Protein AF-A0A7G9L7J6-F1 (afdb_monomer_lite)

Sequence (153 aa):
MNVSEFRSQLLDGHYNVIINKFNEAFDLNLLQYIIYNEGSPSDIRDYHEISIRGQELLLSLKNELRAFNSDYYKWKNTKDIALKINESPEFVFEYVKRKTFHEASGLAYDPDCINYGNEEKIFTNLSKVKKISSFQIMKDIQLKRRFDNLLNE

pLDDT: mean 81.93, std 11.64, range [43.56, 95.69]

Radius of gyration: 17.52 Å; chains: 1; bounding box: 51×29×47 Å

Secondary structure (DSSP, 8-state):
--HHHHHHHH-SS-HHHHHHHHHHHHTGGGGHHHHBSSS--SS--TTSPBPHHHHHHHHHTHHHHHHHHHHHHS-EEHHHHHHHHT--HHHHHHHHHHHT--GGGSS-S-TTSEE-SSTT----TT-EE-SS-HHHHHHHHHHHHHHHHHT--

Foldseek 3Di:
DDPVVLQVVQDPPCRFLLVLVVCLLVVVQVLQVQQAPDDRDNGDDPPGDGDPSNSVVSVVCSVVSVVQVCQQADWDFLVRLCVVLVHDSVVSLVLVVVVQDDPVPVDGDDPSFKDCVDPVSDNDRPMTGHNDGSSSSNSVVVVVVVVVVVVVD

Organism: NCBI:txid2738844

Structure (mmCIF, N/CA/C/O backbone):
data_AF-A0A7G9L7J6-F1
#
_entry.id   AF-A0A7G9L7J6-F1
#
loop_
_atom_site.group_PDB
_atom_site.id
_atom_site.type_symbol
_atom_site.label_atom_id
_atom_site.label_alt_id
_atom_site.label_comp_id
_atom_site.label_asym_id
_atom_site.label_entity_id
_atom_site.label_seq_id
_atom_site.pdbx_PDB_ins_code
_atom_site.Cartn_x
_atom_site.Cartn_y
_atom_site.Cartn_z
_atom_site.occupancy
_atom_site.B_iso_or_equiv
_atom_site.auth_seq_id
_atom_site.auth_comp_id
_atom_site.auth_asym_id
_atom_site.auth_atom_id
_atom_site.pdbx_PDB_model_num
ATOM 1 N N . MET A 1 1 ? 22.813 4.706 -17.504 1.00 67.06 1 MET A N 1
ATOM 2 C CA . MET A 1 1 ? 22.533 4.876 -16.062 1.00 67.06 1 MET A CA 1
ATOM 3 C C . MET A 1 1 ? 22.758 3.538 -15.386 1.00 67.06 1 MET A C 1
ATOM 5 O O . MET A 1 1 ? 22.359 2.532 -15.961 1.00 67.06 1 MET A O 1
ATOM 9 N N . ASN A 1 2 ? 23.442 3.495 -14.241 1.00 75.50 2 ASN A N 1
ATOM 10 C CA . ASN A 1 2 ? 23.582 2.236 -13.500 1.00 75.50 2 ASN A CA 1
ATOM 11 C C . ASN A 1 2 ? 22.319 1.975 -12.650 1.00 75.50 2 ASN A C 1
ATOM 13 O O . ASN A 1 2 ? 21.571 2.900 -12.333 1.00 75.50 2 ASN A O 1
ATOM 17 N N . VAL A 1 3 ? 22.067 0.717 -12.276 1.00 72.44 3 VAL A N 1
ATOM 18 C CA . VAL A 1 3 ? 20.835 0.320 -11.564 1.00 72.44 3 VAL A CA 1
ATOM 19 C C . VAL A 1 3 ? 20.702 0.997 -10.191 1.00 72.44 3 VAL A C 1
ATOM 21 O O . VAL A 1 3 ? 19.594 1.330 -9.776 1.00 72.44 3 VAL A O 1
ATOM 24 N N . SER A 1 4 ? 21.814 1.241 -9.494 1.00 75.06 4 SER A N 1
ATOM 25 C CA . SER A 1 4 ? 21.818 1.896 -8.177 1.00 75.06 4 SER A CA 1
ATOM 26 C C . SER A 1 4 ? 21.376 3.363 -8.264 1.00 75.06 4 SER A C 1
ATOM 28 O O . SER A 1 4 ? 20.534 3.829 -7.492 1.00 75.06 4 SER A O 1
ATOM 30 N N . GLU A 1 5 ? 21.885 4.076 -9.265 1.00 77.06 5 GLU A N 1
ATOM 31 C CA . GLU A 1 5 ? 21.540 5.459 -9.579 1.00 77.06 5 GLU A CA 1
ATOM 32 C C . GLU A 1 5 ? 20.074 5.573 -10.010 1.00 77.06 5 GLU A C 1
ATOM 34 O O . GLU A 1 5 ? 19.345 6.415 -9.488 1.00 77.06 5 GLU A O 1
ATOM 39 N N . PHE A 1 6 ? 19.604 4.664 -10.872 1.00 79.94 6 PHE A N 1
ATOM 40 C CA . PHE A 1 6 ? 18.193 4.571 -11.253 1.00 79.94 6 PHE A CA 1
ATOM 41 C C . PHE A 1 6 ? 17.278 4.370 -10.032 1.00 79.94 6 PHE A C 1
ATOM 43 O O . PHE A 1 6 ? 16.308 5.110 -9.852 1.00 79.94 6 PHE A O 1
ATOM 50 N N . ARG A 1 7 ? 17.596 3.400 -9.161 1.00 76.94 7 ARG A N 1
ATOM 51 C CA . ARG A 1 7 ? 16.794 3.097 -7.962 1.00 76.94 7 ARG A CA 1
ATOM 52 C C . ARG A 1 7 ? 16.710 4.298 -7.026 1.00 76.94 7 ARG A C 1
ATOM 54 O O . ARG A 1 7 ? 15.610 4.651 -6.609 1.00 76.94 7 ARG A O 1
ATOM 61 N N . SER A 1 8 ? 17.842 4.957 -6.781 1.00 77.19 8 SER A N 1
ATOM 62 C CA . SER A 1 8 ? 17.919 6.161 -5.943 1.00 77.19 8 SER A CA 1
ATOM 63 C C . SER A 1 8 ? 17.107 7.318 -6.531 1.00 77.19 8 SER A C 1
ATOM 65 O O . SER A 1 8 ? 16.401 8.025 -5.819 1.00 77.19 8 SER A O 1
ATOM 67 N N . GLN A 1 9 ? 17.132 7.499 -7.856 1.00 75.94 9 GLN A N 1
ATOM 68 C CA . GLN A 1 9 ? 16.319 8.528 -8.507 1.00 75.94 9 GLN A CA 1
ATOM 69 C C . GLN A 1 9 ? 14.816 8.271 -8.377 1.00 75.94 9 GLN A C 1
ATOM 71 O O . GLN A 1 9 ? 14.033 9.232 -8.351 1.00 75.94 9 GLN A O 1
ATOM 76 N N . LEU A 1 10 ? 14.402 7.005 -8.336 1.00 79.06 10 LEU A N 1
ATOM 77 C CA . LEU A 1 10 ? 12.999 6.629 -8.290 1.00 79.06 10 LEU A CA 1
ATOM 78 C C . LEU A 1 10 ? 12.436 6.717 -6.865 1.00 79.06 10 LEU A C 1
ATOM 80 O O . LEU A 1 10 ? 11.482 7.467 -6.628 1.00 79.06 10 LEU A O 1
ATOM 84 N N . LEU A 1 11 ? 13.044 5.987 -5.925 1.00 76.50 11 LEU A N 1
ATOM 85 C CA . LEU A 1 11 ? 12.580 5.820 -4.547 1.00 76.50 11 LEU A CA 1
ATOM 86 C C . LEU A 1 11 ? 13.767 5.671 -3.584 1.00 76.50 11 LEU A C 1
ATOM 88 O O . LEU A 1 11 ? 14.570 4.750 -3.724 1.00 76.50 11 LEU A O 1
ATOM 92 N N . ASP A 1 12 ? 13.813 6.499 -2.540 1.00 69.81 12 ASP A N 1
ATOM 93 C CA . ASP A 1 12 ? 14.813 6.368 -1.479 1.00 69.81 12 ASP A CA 1
ATOM 94 C C . ASP A 1 12 ? 14.546 5.101 -0.637 1.00 69.81 12 ASP A C 1
ATOM 96 O O . ASP A 1 12 ? 13.539 4.993 0.064 1.00 69.81 12 ASP A O 1
ATOM 100 N N . GLY A 1 13 ? 15.446 4.117 -0.715 1.00 64.81 13 GLY A N 1
ATOM 101 C CA . GLY A 1 13 ? 15.613 3.053 0.289 1.00 64.81 13 GLY A CA 1
ATOM 102 C C . GLY A 1 13 ? 14.607 1.891 0.327 1.00 64.81 13 GLY A C 1
ATOM 103 O O . GLY A 1 13 ? 14.855 0.927 1.045 1.00 64.81 13 GLY A O 1
ATOM 104 N N . HIS A 1 14 ? 13.513 1.904 -0.442 1.00 72.06 14 HIS A N 1
ATOM 105 C CA . HIS A 1 14 ? 12.479 0.846 -0.378 1.00 72.06 14 HIS A CA 1
ATOM 106 C C . HIS A 1 14 ? 11.934 0.404 -1.743 1.00 72.06 14 HIS A C 1
ATOM 108 O O . HIS A 1 14 ? 10.795 -0.049 -1.855 1.00 72.06 14 HIS A O 1
ATOM 114 N N . TYR A 1 15 ? 12.763 0.518 -2.783 1.00 80.62 15 TYR A N 1
ATOM 115 C CA . TYR A 1 15 ? 12.386 0.296 -4.179 1.00 80.62 15 TYR A CA 1
ATOM 116 C C . TYR A 1 15 ? 11.583 -1.002 -4.401 1.00 80.62 15 TYR A C 1
ATOM 118 O O . TYR A 1 15 ? 10.414 -0.923 -4.767 1.00 80.62 15 TYR A O 1
ATOM 126 N N . ASN A 1 16 ? 12.137 -2.186 -4.113 1.00 82.69 16 ASN A N 1
ATOM 127 C CA . ASN A 1 16 ? 11.473 -3.453 -4.469 1.00 82.69 16 ASN A CA 1
ATOM 128 C C . ASN A 1 16 ? 10.116 -3.641 -3.794 1.00 82.69 16 ASN A C 1
ATOM 130 O O . ASN A 1 16 ? 9.150 -4.039 -4.440 1.00 82.69 16 ASN A O 1
ATOM 134 N N . VAL A 1 17 ? 10.048 -3.360 -2.489 1.00 86.31 17 VAL A N 1
ATOM 135 C CA . VAL A 1 17 ? 8.816 -3.517 -1.704 1.00 86.31 17 VAL A CA 1
ATOM 136 C C . VAL A 1 17 ? 7.724 -2.639 -2.295 1.00 86.31 17 VAL A C 1
ATOM 138 O O . VAL A 1 17 ? 6.603 -3.103 -2.487 1.00 86.31 17 VAL A O 1
ATOM 141 N N . ILE A 1 18 ? 8.060 -1.395 -2.631 1.00 89.06 18 ILE A N 1
ATOM 142 C CA . ILE A 1 18 ? 7.102 -0.462 -3.204 1.00 89.06 18 ILE A CA 1
ATOM 143 C C . ILE A 1 18 ? 6.694 -0.854 -4.615 1.00 89.06 18 ILE A C 1
ATOM 145 O O . ILE A 1 18 ? 5.498 -0.826 -4.876 1.00 89.06 18 ILE A O 1
ATOM 149 N N . ILE A 1 19 ? 7.608 -1.255 -5.506 1.00 87.19 19 ILE A N 1
ATOM 150 C CA . ILE A 1 19 ? 7.189 -1.673 -6.853 1.00 87.19 19 ILE A CA 1
ATOM 151 C C . ILE A 1 19 ? 6.305 -2.924 -6.778 1.00 87.19 19 ILE A C 1
ATOM 153 O O . ILE A 1 19 ? 5.269 -2.967 -7.433 1.00 87.19 19 ILE A O 1
ATOM 157 N N . ASN A 1 20 ? 6.638 -3.903 -5.929 1.00 86.25 20 ASN A N 1
ATOM 158 C CA . ASN A 1 20 ? 5.794 -5.086 -5.735 1.00 86.25 20 ASN A CA 1
ATOM 159 C C . ASN A 1 20 ? 4.402 -4.713 -5.226 1.00 86.25 20 ASN A C 1
ATOM 161 O O . ASN A 1 20 ? 3.402 -5.141 -5.796 1.00 86.25 20 ASN A O 1
ATOM 165 N N . LYS A 1 21 ? 4.325 -3.867 -4.193 1.00 88.44 21 LYS A N 1
ATOM 166 C CA . LYS A 1 21 ? 3.041 -3.434 -3.629 1.00 88.44 21 LYS A CA 1
ATOM 167 C C . LYS A 1 21 ? 2.253 -2.529 -4.568 1.00 88.44 21 LYS A C 1
ATOM 169 O O . LYS A 1 21 ? 1.030 -2.588 -4.568 1.00 88.44 21 LYS A O 1
ATOM 174 N N . PHE A 1 22 ? 2.927 -1.725 -5.381 1.00 89.44 22 PHE A N 1
ATOM 175 C CA . PHE A 1 22 ? 2.300 -0.930 -6.429 1.00 89.44 22 PHE A CA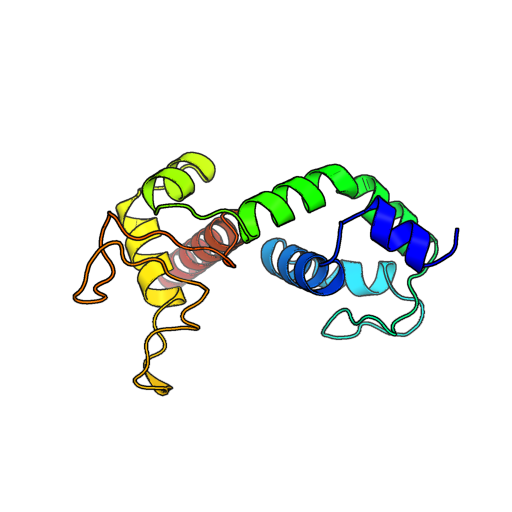 1
ATOM 176 C C . PHE A 1 22 ? 1.712 -1.838 -7.513 1.00 89.44 22 PHE A C 1
ATOM 178 O O . PHE A 1 22 ? 0.544 -1.698 -7.861 1.00 89.44 22 PHE A O 1
ATOM 185 N N . ASN A 1 23 ? 2.479 -2.821 -7.989 1.00 86.12 23 ASN A N 1
ATOM 186 C CA . ASN A 1 23 ? 1.998 -3.779 -8.981 1.00 86.12 23 ASN A CA 1
ATOM 187 C C . ASN A 1 23 ? 0.794 -4.574 -8.466 1.00 86.12 23 ASN A C 1
ATOM 189 O O . ASN A 1 23 ? -0.192 -4.714 -9.187 1.00 86.12 23 ASN A O 1
ATOM 193 N N . GLU A 1 24 ? 0.843 -5.019 -7.207 1.00 84.62 24 GLU A N 1
ATOM 194 C CA . GLU A 1 24 ? -0.276 -5.683 -6.536 1.00 84.62 24 GLU A CA 1
ATOM 195 C C . GLU A 1 24 ? -1.506 -4.767 -6.464 1.00 84.62 24 GLU A C 1
ATOM 197 O O . GLU A 1 24 ? -2.609 -5.195 -6.795 1.00 84.62 24 GLU A O 1
ATOM 202 N N . ALA A 1 25 ? -1.340 -3.495 -6.099 1.00 87.19 25 ALA A N 1
ATOM 203 C CA . ALA A 1 25 ? -2.453 -2.560 -5.931 1.00 87.19 25 ALA A CA 1
ATOM 204 C C . ALA A 1 25 ? -3.137 -2.150 -7.241 1.00 87.19 25 ALA A C 1
ATOM 206 O O . ALA A 1 25 ? -4.299 -1.750 -7.207 1.00 87.19 25 ALA A O 1
ATOM 207 N N . PHE A 1 26 ? -2.446 -2.250 -8.376 1.00 84.62 26 PHE A N 1
ATOM 208 C CA . PHE A 1 26 ? -2.956 -1.818 -9.680 1.00 84.62 26 PHE A CA 1
ATOM 209 C C . PHE A 1 26 ? -3.111 -2.961 -10.700 1.00 84.62 26 PHE A C 1
ATOM 211 O O . PHE A 1 26 ? -3.380 -2.693 -11.867 1.00 84.62 26 PHE A O 1
ATOM 218 N N . ASP A 1 27 ? -2.958 -4.224 -10.277 1.00 77.56 27 ASP A N 1
ATOM 219 C CA . ASP A 1 27 ? -3.022 -5.416 -11.147 1.00 77.56 27 ASP A CA 1
ATOM 220 C C . ASP A 1 27 ? -2.044 -5.373 -12.328 1.00 77.56 27 ASP A C 1
ATOM 222 O O . ASP A 1 27 ? -2.295 -5.868 -13.427 1.00 77.56 27 ASP A O 1
ATOM 226 N N . LEU A 1 28 ? -0.868 -4.804 -12.086 1.00 76.00 28 LEU A N 1
ATOM 227 C CA . LEU A 1 28 ? 0.139 -4.567 -13.110 1.00 76.00 28 LEU A CA 1
ATOM 228 C C . LEU A 1 28 ? 1.122 -5.735 -13.238 1.00 76.00 28 LEU A C 1
ATOM 230 O O . LEU A 1 28 ? 2.280 -5.538 -13.592 1.00 76.00 28 LEU A O 1
ATOM 234 N N . ASN A 1 29 ? 0.679 -6.969 -12.988 1.00 70.44 29 ASN A N 1
ATOM 235 C CA . ASN A 1 29 ? 1.537 -8.156 -13.096 1.00 70.44 29 ASN A CA 1
ATOM 236 C C . ASN A 1 29 ? 2.130 -8.296 -14.508 1.00 70.44 29 ASN A C 1
ATOM 238 O O . ASN A 1 29 ? 3.274 -8.701 -14.668 1.00 70.44 29 ASN A O 1
ATOM 242 N N . LEU A 1 30 ? 1.402 -7.849 -15.538 1.00 67.19 30 LEU A N 1
ATOM 243 C CA . LEU A 1 30 ? 1.911 -7.796 -16.911 1.00 67.19 30 LEU A CA 1
ATOM 244 C C . LEU A 1 30 ? 3.059 -6.790 -17.103 1.00 67.19 30 LEU A C 1
ATOM 246 O O . LEU A 1 30 ? 3.873 -6.970 -18.007 1.00 67.19 30 LEU A O 1
ATOM 250 N N . LEU A 1 31 ? 3.178 -5.761 -16.253 1.00 70.88 31 LEU A N 1
ATOM 251 C CA . LEU A 1 31 ? 4.311 -4.832 -16.310 1.00 70.88 31 LEU A CA 1
ATOM 252 C C . LEU A 1 31 ? 5.626 -5.501 -15.917 1.00 70.88 31 LEU A C 1
ATOM 254 O O . LEU A 1 31 ? 6.672 -5.047 -16.373 1.00 70.88 31 LEU A O 1
ATOM 258 N N . GLN A 1 32 ? 5.604 -6.591 -15.142 1.00 72.56 32 GLN A N 1
ATOM 259 C CA . GLN A 1 32 ? 6.823 -7.324 -14.786 1.00 72.56 32 GLN A CA 1
ATOM 260 C C . GLN A 1 32 ? 7.583 -7.790 -16.042 1.00 72.56 32 GLN A C 1
ATOM 262 O O . GLN A 1 32 ? 8.803 -7.657 -16.094 1.00 72.56 32 GLN A O 1
ATOM 267 N N . TYR A 1 33 ? 6.871 -8.194 -17.101 1.00 74.44 33 TYR A N 1
ATOM 268 C CA . TYR A 1 33 ? 7.466 -8.584 -18.388 1.00 74.44 33 TYR A CA 1
ATOM 269 C C . TYR A 1 33 ? 8.132 -7.431 -19.149 1.00 74.44 33 TYR A C 1
ATOM 271 O O . TYR A 1 33 ? 9.015 -7.661 -19.967 1.00 74.44 33 TYR A O 1
ATOM 279 N N . ILE A 1 34 ? 7.695 -6.191 -18.920 1.00 75.38 34 ILE A N 1
ATOM 280 C CA . ILE A 1 34 ? 8.310 -5.000 -19.525 1.00 75.38 34 ILE A CA 1
ATOM 281 C C . ILE A 1 34 ? 9.511 -4.555 -18.684 1.00 75.38 34 ILE A C 1
ATOM 283 O O . ILE A 1 34 ? 10.497 -4.047 -19.218 1.00 75.38 34 ILE A O 1
ATOM 287 N N . ILE A 1 35 ? 9.429 -4.748 -17.365 1.00 75.75 35 ILE A N 1
ATOM 288 C CA . ILE A 1 35 ? 10.434 -4.292 -16.408 1.00 75.75 35 ILE A CA 1
ATOM 289 C C . ILE A 1 35 ? 11.708 -5.149 -16.468 1.00 75.75 35 ILE A C 1
ATOM 291 O O . ILE A 1 35 ? 12.793 -4.586 -16.346 1.00 75.75 35 ILE A O 1
ATOM 295 N N . TYR A 1 36 ? 11.616 -6.462 -16.701 1.00 73.75 36 TYR A N 1
ATOM 296 C CA . TYR A 1 36 ? 12.761 -7.383 -16.610 1.00 73.75 36 TYR A CA 1
ATOM 297 C C . TYR A 1 36 ? 13.226 -7.950 -17.954 1.00 73.75 36 TYR A C 1
ATOM 299 O O . TYR A 1 36 ? 12.432 -8.148 -18.868 1.00 73.75 36 TYR A O 1
ATOM 307 N N . ASN A 1 37 ? 14.533 -8.224 -18.049 1.00 65.81 37 ASN A N 1
ATOM 308 C CA . ASN A 1 37 ? 15.149 -8.883 -19.208 1.00 65.81 37 ASN A CA 1
ATOM 309 C C . ASN A 1 37 ? 14.926 -10.412 -19.216 1.00 65.81 37 ASN A C 1
ATOM 311 O O . ASN A 1 37 ? 14.909 -11.016 -20.285 1.00 65.81 37 ASN A O 1
ATOM 315 N N . GLU A 1 38 ? 14.744 -11.039 -18.047 1.00 60.53 38 GLU A N 1
ATOM 316 C CA . GLU A 1 38 ? 14.668 -12.499 -17.887 1.00 60.53 38 GLU A CA 1
ATOM 317 C C . GLU A 1 38 ? 13.388 -12.919 -17.152 1.00 60.53 38 GLU A C 1
ATOM 319 O O . GLU A 1 38 ? 13.313 -12.870 -15.925 1.00 60.53 38 GLU A O 1
ATOM 324 N N . GLY A 1 39 ? 12.373 -13.358 -17.904 1.00 60.25 39 GLY A N 1
ATOM 325 C CA . GLY A 1 39 ? 11.123 -13.884 -17.346 1.00 60.25 39 GLY A CA 1
ATOM 326 C C . GLY A 1 39 ? 10.323 -12.886 -16.492 1.00 60.25 39 GLY A C 1
ATOM 327 O O . GLY A 1 39 ? 10.718 -11.745 -16.272 1.00 60.25 39 GLY A O 1
ATOM 328 N N . SER A 1 40 ? 9.148 -13.316 -16.025 1.00 59.56 40 SER A N 1
ATOM 329 C CA . SER A 1 40 ? 8.336 -12.548 -15.072 1.00 59.56 40 SER A CA 1
ATOM 330 C C . SER A 1 40 ? 8.534 -13.138 -13.681 1.00 59.56 40 SER A C 1
ATOM 332 O O . SER A 1 40 ? 7.860 -14.117 -13.346 1.00 59.56 40 SER A O 1
ATOM 334 N N . PRO A 1 41 ? 9.478 -12.625 -12.873 1.00 63.56 41 PRO A N 1
ATOM 335 C CA . PRO A 1 41 ? 9.588 -13.068 -11.494 1.00 63.56 41 PRO A CA 1
ATOM 336 C C . PRO A 1 41 ? 8.307 -12.689 -10.747 1.00 63.56 41 PRO A C 1
ATOM 338 O O . PRO A 1 41 ? 7.793 -11.590 -10.928 1.00 63.56 41 PRO A O 1
ATOM 341 N N . SER A 1 42 ? 7.808 -13.577 -9.881 1.00 67.62 42 SER A N 1
ATOM 342 C CA . SER A 1 42 ? 6.611 -13.298 -9.073 1.00 67.62 42 SER A CA 1
ATOM 343 C C . SER A 1 42 ? 6.779 -12.041 -8.209 1.00 67.62 42 SER A C 1
ATOM 345 O O . SER A 1 42 ? 5.827 -11.282 -8.053 1.00 67.62 42 SER A O 1
ATOM 347 N N . ASP A 1 43 ? 8.008 -11.799 -7.730 1.00 72.12 43 ASP A N 1
ATOM 348 C CA . ASP A 1 43 ? 8.413 -10.618 -6.967 1.00 72.12 43 ASP A CA 1
ATOM 349 C C . ASP A 1 43 ? 9.669 -9.956 -7.544 1.00 72.12 43 ASP A C 1
ATOM 351 O O . ASP A 1 43 ? 10.658 -10.604 -7.894 1.00 72.12 43 ASP A O 1
ATOM 355 N N . ILE A 1 44 ? 9.693 -8.631 -7.484 1.00 74.94 44 ILE A N 1
ATOM 356 C CA . ILE A 1 44 ? 10.864 -7.792 -7.725 1.00 74.94 44 ILE A CA 1
ATOM 357 C C . ILE A 1 44 ? 11.842 -7.908 -6.555 1.00 74.94 44 ILE A C 1
ATOM 359 O O . ILE A 1 44 ? 11.453 -7.773 -5.392 1.00 74.94 44 ILE A O 1
ATOM 363 N N . ARG A 1 45 ? 13.120 -8.152 -6.867 1.00 78.44 45 ARG A N 1
ATOM 364 C CA . ARG A 1 45 ? 14.218 -8.358 -5.912 1.00 78.44 45 ARG A CA 1
ATOM 365 C C . ARG A 1 45 ? 15.437 -7.530 -6.317 1.00 78.44 45 ARG A C 1
ATOM 367 O O . ARG A 1 45 ? 15.609 -7.201 -7.490 1.00 78.44 45 ARG A O 1
ATOM 374 N N . ASP A 1 46 ? 16.316 -7.253 -5.354 1.00 72.06 46 ASP A N 1
ATOM 375 C CA . ASP A 1 46 ? 17.474 -6.366 -5.543 1.00 72.06 46 ASP A CA 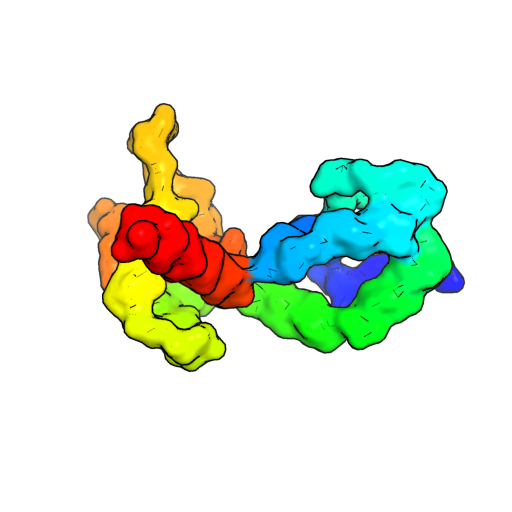1
ATOM 376 C C . ASP A 1 46 ? 18.473 -6.858 -6.589 1.00 72.06 46 ASP A C 1
ATOM 378 O O . ASP A 1 46 ? 19.150 -6.042 -7.213 1.00 72.06 46 ASP A O 1
ATOM 382 N N . TYR A 1 47 ? 18.563 -8.168 -6.789 1.00 73.69 47 TYR A N 1
ATOM 383 C CA . TYR A 1 47 ? 19.502 -8.784 -7.723 1.00 73.69 47 TYR A CA 1
ATOM 384 C C . TYR A 1 47 ? 18.952 -8.911 -9.151 1.00 73.69 47 TYR A C 1
ATOM 386 O O . TYR A 1 47 ? 19.705 -9.283 -10.044 1.00 73.69 47 TYR A O 1
ATOM 394 N N . HIS A 1 48 ? 17.669 -8.608 -9.391 1.00 77.69 48 HIS A N 1
ATOM 395 C CA . HIS A 1 48 ? 17.107 -8.677 -10.739 1.00 77.69 48 HIS A CA 1
ATOM 396 C C . HIS A 1 48 ? 17.547 -7.480 -11.592 1.00 77.69 48 HIS A C 1
ATOM 398 O O . HIS A 1 48 ? 17.478 -6.322 -11.157 1.00 77.69 48 HIS A O 1
ATOM 404 N N . GLU A 1 49 ? 17.950 -7.767 -12.829 1.00 77.94 49 GLU A N 1
ATOM 405 C CA . GLU A 1 49 ? 18.331 -6.759 -13.814 1.00 77.94 49 GLU A CA 1
ATOM 406 C C . GLU A 1 49 ? 17.097 -6.155 -14.498 1.00 77.94 49 GLU A C 1
ATOM 408 O O . GLU A 1 49 ? 16.251 -6.865 -15.039 1.00 77.94 49 GLU A O 1
ATOM 413 N N . ILE A 1 50 ? 16.997 -4.826 -14.486 1.00 79.31 50 ILE A N 1
ATOM 414 C CA . ILE A 1 50 ? 15.858 -4.093 -15.048 1.00 79.31 50 ILE A CA 1
ATOM 415 C C . ILE A 1 50 ? 16.199 -3.671 -16.476 1.00 79.31 50 ILE A C 1
ATOM 417 O O . ILE A 1 50 ? 17.194 -2.970 -16.692 1.00 79.31 50 ILE A O 1
ATOM 421 N N . SER A 1 51 ? 15.341 -4.037 -17.428 1.00 84.81 51 SER A N 1
ATOM 422 C CA . SER A 1 51 ? 15.469 -3.653 -18.834 1.00 84.81 51 SER A CA 1
ATOM 423 C C . SER A 1 51 ? 15.469 -2.127 -18.989 1.00 84.81 51 SER A C 1
ATOM 425 O O . SER A 1 51 ? 14.878 -1.40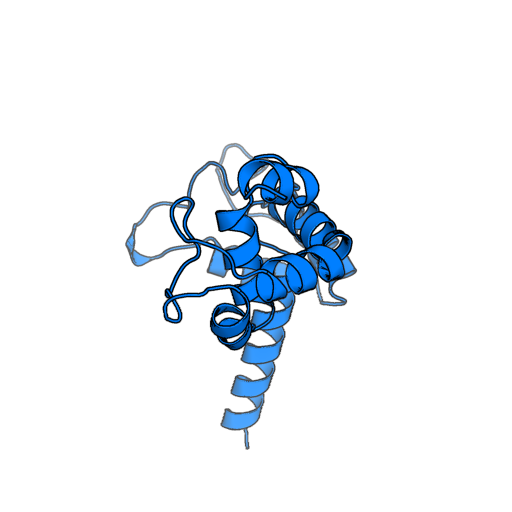3 -18.184 1.00 84.81 51 SER A O 1
ATOM 427 N N . ILE A 1 52 ? 16.094 -1.605 -20.049 1.00 85.19 52 ILE A N 1
ATOM 428 C CA . ILE A 1 52 ? 16.100 -0.154 -20.327 1.00 85.19 52 ILE A CA 1
ATOM 429 C C . ILE A 1 52 ? 14.663 0.382 -20.427 1.00 85.19 52 ILE A C 1
ATOM 431 O O . ILE A 1 52 ? 14.324 1.380 -19.794 1.00 85.19 52 ILE A O 1
ATOM 435 N N . ARG A 1 53 ? 13.791 -0.341 -21.138 1.00 85.12 53 ARG A N 1
ATOM 436 C CA . ARG A 1 53 ? 12.372 0.007 -21.287 1.00 85.12 53 ARG A CA 1
ATOM 437 C C . ARG A 1 53 ? 11.622 -0.027 -19.952 1.00 85.12 53 ARG A C 1
ATOM 439 O O . ARG A 1 53 ? 10.745 0.798 -19.707 1.00 85.12 53 ARG A O 1
ATOM 446 N N . GLY A 1 54 ? 11.987 -0.958 -19.077 1.00 85.69 54 GLY A N 1
ATOM 447 C CA . GLY A 1 54 ? 11.512 -1.041 -17.703 1.00 85.69 54 GLY A CA 1
ATOM 448 C C . GLY A 1 54 ? 11.885 0.183 -16.877 1.00 85.69 54 GLY A 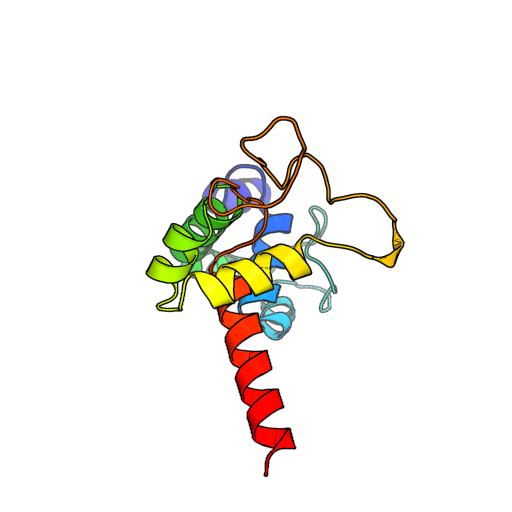C 1
ATOM 449 O O . GLY A 1 54 ? 11.042 0.739 -16.176 1.00 85.69 54 GLY A O 1
ATOM 450 N N . GLN A 1 55 ? 13.134 0.637 -16.993 1.00 85.25 55 GLN A N 1
ATOM 451 C CA . GLN A 1 55 ? 13.605 1.845 -16.317 1.00 85.25 55 GLN A CA 1
ATOM 452 C C . GLN A 1 55 ? 12.855 3.089 -16.810 1.00 85.25 55 GLN A C 1
ATOM 454 O O . GLN A 1 55 ? 12.391 3.881 -15.993 1.00 85.25 55 GLN A O 1
ATOM 459 N N . GLU A 1 56 ? 12.681 3.242 -18.123 1.00 87.31 56 GLU A N 1
ATOM 460 C CA . GLU A 1 56 ? 11.926 4.352 -18.722 1.00 87.31 56 GLU A CA 1
ATOM 461 C C . GLU A 1 56 ? 10.471 4.381 -18.243 1.00 87.31 56 GLU A C 1
ATOM 463 O O . GLU A 1 56 ? 9.979 5.422 -17.801 1.00 87.31 56 GLU A O 1
ATOM 468 N N . LEU A 1 57 ? 9.799 3.226 -18.261 1.00 87.25 57 LEU A N 1
ATOM 469 C CA . LEU A 1 57 ? 8.434 3.094 -17.765 1.00 87.25 57 LEU A CA 1
ATOM 470 C C . LEU A 1 57 ? 8.340 3.490 -16.288 1.00 87.25 57 LEU A C 1
ATOM 472 O O . LEU A 1 57 ? 7.502 4.308 -15.916 1.00 87.25 57 LEU A O 1
ATOM 476 N N . LEU A 1 58 ? 9.203 2.937 -15.438 1.00 87.06 58 LEU A N 1
ATOM 477 C CA . LEU A 1 58 ? 9.180 3.235 -14.010 1.00 87.06 58 LEU A CA 1
ATOM 478 C C . LEU A 1 58 ? 9.471 4.715 -13.735 1.00 87.06 58 LEU A C 1
ATOM 480 O O . LEU A 1 58 ? 8.800 5.313 -12.899 1.00 87.06 58 LEU A O 1
AT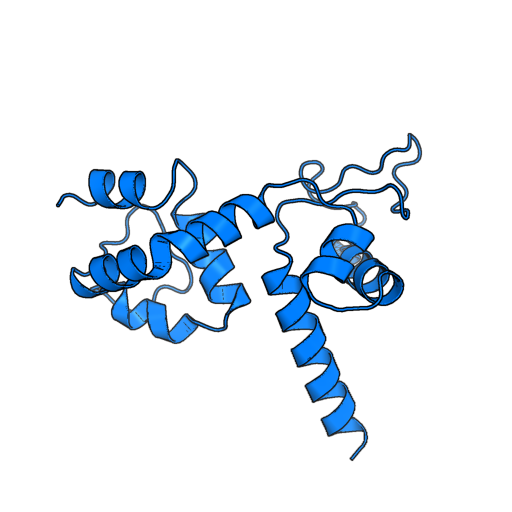OM 484 N N . LEU A 1 59 ? 10.396 5.336 -14.474 1.00 87.81 59 LEU A N 1
ATOM 485 C CA . LEU A 1 59 ? 10.647 6.778 -14.383 1.00 87.81 59 LEU A CA 1
ATOM 486 C C . LEU A 1 59 ? 9.440 7.611 -14.808 1.00 87.81 59 LEU A C 1
ATOM 488 O O . LEU A 1 59 ? 9.180 8.641 -14.186 1.00 87.81 59 LEU A O 1
ATOM 492 N N . SER A 1 60 ? 8.683 7.164 -15.812 1.00 89.31 60 SER A N 1
ATOM 493 C CA . SER A 1 60 ? 7.442 7.838 -16.209 1.00 89.31 60 SER A CA 1
ATOM 494 C C . SER A 1 60 ? 6.374 7.809 -15.105 1.00 89.31 60 SER A C 1
ATOM 496 O O . SER A 1 60 ? 5.581 8.737 -15.013 1.00 89.31 60 SER A O 1
ATOM 498 N N . LEU A 1 61 ? 6.417 6.802 -14.222 1.00 89.62 61 LEU A N 1
ATOM 499 C CA . LEU A 1 61 ? 5.516 6.619 -13.074 1.00 89.62 61 LEU A CA 1
ATOM 500 C C . LEU A 1 61 ? 6.099 7.140 -11.750 1.00 89.62 61 LEU A C 1
ATOM 502 O O . LEU A 1 61 ? 5.610 6.825 -10.662 1.00 89.62 61 LEU A O 1
ATOM 506 N N . LYS A 1 62 ? 7.205 7.888 -11.797 1.00 89.56 62 LYS A N 1
ATOM 507 C CA . LYS A 1 62 ? 7.975 8.267 -10.605 1.00 89.56 62 LYS A CA 1
ATOM 508 C C . LYS A 1 62 ? 7.140 9.011 -9.562 1.00 89.56 62 LYS A C 1
ATOM 510 O O . LYS A 1 62 ? 7.325 8.793 -8.364 1.00 89.56 62 LYS A O 1
ATOM 515 N N . ASN A 1 63 ? 6.242 9.894 -9.987 1.00 91.00 63 ASN A N 1
ATOM 516 C CA . ASN A 1 63 ? 5.434 10.690 -9.063 1.00 91.00 63 ASN A CA 1
ATOM 517 C C . ASN A 1 63 ? 4.357 9.837 -8.386 1.00 91.00 63 ASN A C 1
ATOM 519 O O . ASN A 1 63 ? 4.144 9.951 -7.180 1.00 91.00 63 ASN A O 1
ATOM 523 N N . GLU A 1 64 ? 3.744 8.931 -9.135 1.00 90.94 64 GLU A N 1
ATOM 524 C CA . GLU A 1 64 ? 2.741 7.972 -8.685 1.00 90.94 64 GLU A CA 1
ATOM 525 C C . GLU A 1 64 ? 3.361 6.986 -7.698 1.00 90.94 64 GLU A C 1
ATOM 527 O O . GLU A 1 64 ? 2.818 6.760 -6.618 1.00 90.94 64 GLU A O 1
ATOM 532 N N . LEU A 1 65 ? 4.549 6.470 -8.015 1.00 90.56 65 LEU A N 1
ATOM 533 C CA . LEU A 1 65 ? 5.321 5.602 -7.132 1.00 90.56 65 LEU A CA 1
ATOM 534 C C . LEU A 1 65 ? 5.706 6.311 -5.833 1.00 90.56 65 LEU A C 1
ATOM 536 O O . LEU A 1 65 ? 5.594 5.726 -4.757 1.00 90.56 65 LEU A O 1
ATOM 540 N N . ARG A 1 66 ? 6.108 7.585 -5.896 1.00 90.75 66 ARG A N 1
ATOM 541 C CA . ARG A 1 66 ? 6.396 8.396 -4.701 1.00 90.75 66 ARG A CA 1
ATOM 542 C C . ARG A 1 66 ? 5.145 8.655 -3.867 1.00 90.75 66 ARG A C 1
ATOM 544 O O . ARG A 1 66 ? 5.200 8.536 -2.643 1.00 90.75 66 ARG A O 1
ATOM 551 N N . ALA A 1 67 ? 4.019 8.962 -4.505 1.00 91.88 67 ALA A N 1
ATOM 552 C CA . ALA A 1 67 ? 2.740 9.142 -3.827 1.00 91.88 67 ALA A CA 1
ATOM 553 C C . ALA A 1 67 ? 2.262 7.838 -3.171 1.00 91.88 67 ALA A C 1
ATOM 555 O O . ALA A 1 67 ? 1.782 7.858 -2.036 1.00 91.88 67 ALA A O 1
ATOM 556 N N . PHE A 1 68 ? 2.440 6.702 -3.849 1.00 93.00 68 PHE A N 1
ATOM 557 C CA . PHE A 1 68 ? 2.144 5.380 -3.314 1.00 93.00 68 PHE A CA 1
ATOM 558 C C . PHE A 1 68 ? 3.056 5.033 -2.136 1.00 93.00 68 PHE A C 1
ATOM 560 O O . PHE A 1 68 ? 2.554 4.623 -1.097 1.00 93.00 68 PHE A O 1
ATOM 567 N N . ASN A 1 69 ? 4.370 5.249 -2.260 1.00 92.25 69 ASN A N 1
ATOM 568 C CA . ASN A 1 69 ? 5.349 5.040 -1.190 1.00 92.25 69 ASN A CA 1
ATOM 569 C C . ASN A 1 69 ? 5.003 5.863 0.058 1.00 92.25 69 ASN A C 1
ATOM 571 O O . ASN A 1 69 ? 4.914 5.333 1.167 1.00 92.25 69 ASN A O 1
ATOM 575 N N . SER A 1 70 ? 4.746 7.160 -0.140 1.00 92.31 70 SER A N 1
ATOM 576 C CA . SER A 1 70 ? 4.337 8.070 0.928 1.00 92.31 70 SER A CA 1
ATOM 577 C C . SER A 1 70 ? 3.050 7.594 1.593 1.00 92.31 70 SER A C 1
ATOM 579 O O . SER A 1 70 ? 2.985 7.517 2.817 1.00 92.31 70 SER A O 1
ATOM 581 N N . ASP A 1 71 ? 2.044 7.211 0.804 1.00 94.44 71 ASP A N 1
ATOM 582 C CA . ASP A 1 71 ? 0.807 6.664 1.340 1.00 94.44 71 ASP A CA 1
ATOM 583 C C . ASP A 1 71 ? 1.071 5.375 2.129 1.00 94.44 71 ASP A C 1
ATOM 585 O O . ASP A 1 71 ? 0.644 5.280 3.274 1.00 94.44 71 ASP A O 1
ATOM 589 N N . TYR A 1 72 ? 1.812 4.417 1.572 1.00 92.75 72 TYR A N 1
ATOM 590 C CA . TYR A 1 72 ? 2.084 3.113 2.173 1.00 92.75 72 TYR A CA 1
ATOM 591 C C . TYR A 1 72 ? 2.735 3.228 3.557 1.00 92.75 72 TYR A C 1
ATOM 593 O O . TYR A 1 72 ? 2.290 2.561 4.488 1.00 92.75 72 TYR A O 1
ATOM 601 N N . TYR A 1 73 ? 3.733 4.098 3.733 1.00 91.88 73 TYR A N 1
ATOM 602 C CA . TYR A 1 73 ? 4.433 4.244 5.017 1.00 91.88 73 TYR A CA 1
ATOM 603 C C . TYR A 1 73 ? 3.824 5.278 5.973 1.00 91.88 73 TYR A C 1
ATOM 605 O O . TYR A 1 73 ? 4.155 5.269 7.162 1.00 91.88 73 TYR A O 1
ATOM 613 N N . LYS A 1 74 ? 2.922 6.146 5.503 1.00 94.06 74 LYS A N 1
ATOM 614 C CA . LYS A 1 74 ? 2.238 7.120 6.359 1.00 94.06 74 LYS A CA 1
ATOM 615 C C . LYS A 1 74 ? 1.252 6.419 7.293 1.00 94.06 74 LYS A C 1
ATOM 617 O O . LYS A 1 74 ? 0.418 5.628 6.859 1.00 94.06 74 LYS A O 1
ATOM 622 N N . TRP A 1 75 ? 1.293 6.789 8.571 1.00 94.75 75 TRP A N 1
ATOM 623 C CA . TRP A 1 75 ? 0.241 6.453 9.528 1.00 94.75 75 TRP A CA 1
ATOM 624 C C . TRP A 1 75 ? -1.060 7.161 9.159 1.00 94.75 75 TRP A C 1
ATOM 626 O O . TRP A 1 75 ? -1.112 8.393 9.134 1.00 94.75 75 TRP A O 1
ATOM 636 N N . LYS A 1 76 ? -2.113 6.389 8.902 1.00 94.69 76 LYS A N 1
ATOM 637 C CA . LYS A 1 76 ? -3.426 6.901 8.488 1.00 94.69 76 LYS A CA 1
ATOM 638 C C . LYS A 1 76 ? -4.513 6.262 9.340 1.00 94.69 76 LYS A C 1
ATOM 640 O O . LYS A 1 76 ? -4.425 5.073 9.638 1.00 94.69 76 LYS A O 1
ATOM 645 N N . ASN A 1 77 ? -5.521 7.036 9.726 1.00 94.56 77 ASN A N 1
ATOM 646 C CA . ASN A 1 77 ? -6.744 6.473 10.301 1.00 94.56 77 ASN A CA 1
ATOM 647 C C . ASN A 1 77 ? -7.720 6.083 9.171 1.00 94.56 77 ASN A C 1
ATOM 649 O O . ASN A 1 77 ? -7.531 6.443 8.006 1.00 94.56 77 ASN A O 1
ATOM 653 N N . THR A 1 78 ? -8.769 5.341 9.514 1.00 93.06 78 THR A N 1
ATOM 654 C CA . THR A 1 78 ? -9.766 4.847 8.549 1.00 93.06 78 THR A CA 1
ATOM 655 C C . THR A 1 78 ? -10.554 5.974 7.888 1.00 93.06 78 THR A C 1
ATOM 657 O O . THR A 1 78 ? -10.874 5.869 6.708 1.00 93.06 78 THR A O 1
ATOM 660 N N . LYS A 1 79 ? -10.795 7.085 8.595 1.00 94.75 79 LYS A N 1
ATOM 661 C CA . LYS A 1 79 ? -11.480 8.271 8.062 1.00 94.75 79 LYS A CA 1
ATOM 662 C C . LYS A 1 79 ? -10.667 8.968 6.966 1.00 94.75 79 LYS A C 1
ATOM 664 O O . LYS A 1 79 ? -11.225 9.323 5.933 1.00 94.75 79 LYS A O 1
ATOM 669 N N . ASP A 1 80 ? -9.360 9.126 7.161 1.00 95.19 80 ASP A N 1
ATOM 670 C CA . ASP A 1 80 ? -8.454 9.740 6.184 1.00 95.19 80 ASP A CA 1
ATOM 671 C C . ASP A 1 80 ? -8.352 8.882 4.918 1.00 95.19 80 ASP A C 1
ATOM 673 O O . ASP A 1 80 ? -8.357 9.404 3.802 1.00 95.19 80 ASP A O 1
ATOM 677 N N . ILE A 1 81 ? -8.277 7.557 5.091 1.00 95.31 81 ILE A N 1
ATOM 678 C CA . ILE A 1 81 ? -8.275 6.602 3.978 1.00 95.31 81 ILE A CA 1
ATOM 679 C C . ILE A 1 81 ? -9.597 6.703 3.216 1.00 95.31 81 ILE A C 1
ATOM 681 O O . ILE A 1 81 ? -9.578 6.885 2.003 1.00 95.31 81 ILE A O 1
ATOM 685 N N . ALA A 1 82 ? -10.724 6.631 3.927 1.00 95.19 82 ALA A N 1
ATOM 686 C CA . ALA A 1 82 ? -12.067 6.698 3.364 1.00 95.19 82 ALA A CA 1
ATOM 687 C C . ALA A 1 82 ? -12.294 7.976 2.550 1.00 95.19 82 ALA A C 1
ATOM 689 O O . ALA A 1 82 ? -12.736 7.901 1.407 1.00 95.19 82 ALA A O 1
ATOM 690 N N . LEU A 1 83 ? -11.886 9.133 3.081 1.00 95.69 83 LEU A N 1
ATOM 691 C CA . LEU A 1 83 ? -11.937 10.399 2.353 1.00 95.69 83 LEU A CA 1
ATOM 692 C C . LEU A 1 83 ? -11.103 10.351 1.067 1.00 95.69 83 LEU A C 1
ATOM 694 O O . LEU A 1 83 ? -11.562 10.787 0.015 1.00 95.69 83 LEU A O 1
ATOM 698 N N . LYS A 1 84 ? -9.882 9.807 1.137 1.00 94.75 84 LYS A N 1
ATOM 699 C CA . LYS A 1 84 ? -8.971 9.734 -0.012 1.00 94.75 84 LYS A CA 1
ATOM 700 C C . LYS A 1 84 ? -9.512 8.868 -1.150 1.00 94.75 84 LYS A C 1
ATOM 702 O O . LYS A 1 84 ? -9.260 9.187 -2.308 1.00 94.75 84 LYS A O 1
ATOM 707 N N . ILE A 1 85 ? -10.205 7.778 -0.829 1.00 94.00 85 ILE A N 1
ATOM 708 C CA . ILE A 1 85 ? -10.712 6.819 -1.825 1.00 94.00 85 ILE A CA 1
ATOM 709 C C . ILE A 1 85 ? -12.205 6.995 -2.122 1.00 94.00 85 ILE A C 1
ATOM 711 O O . ILE A 1 85 ? -12.764 6.208 -2.879 1.00 94.00 85 ILE A O 1
ATOM 715 N N . ASN A 1 86 ? -12.830 8.027 -1.546 1.00 94.12 86 ASN A N 1
ATOM 716 C CA . ASN A 1 86 ? -14.258 8.314 -1.652 1.00 94.12 86 ASN A CA 1
ATOM 717 C C . ASN A 1 86 ? -15.145 7.124 -1.235 1.00 94.12 86 ASN A C 1
ATOM 719 O O . ASN A 1 86 ? -16.012 6.675 -1.982 1.00 94.12 86 ASN A O 1
ATOM 723 N N . GLU A 1 87 ? -14.905 6.608 -0.029 1.00 94.00 87 GLU A N 1
ATOM 724 C CA . GLU A 1 87 ? -15.649 5.497 0.575 1.00 94.00 87 GLU A CA 1
ATOM 725 C C . GLU A 1 87 ? -16.188 5.853 1.965 1.00 94.00 87 GLU A C 1
ATOM 727 O O . GLU A 1 87 ? -15.789 6.849 2.569 1.00 94.00 87 GLU A O 1
ATOM 732 N N . SER A 1 88 ? -17.090 5.027 2.504 1.00 91.88 88 SER A N 1
ATOM 733 C CA . SER A 1 88 ? -17.577 5.197 3.881 1.00 91.88 88 SER A CA 1
ATOM 734 C C . SER A 1 88 ? -16.502 4.793 4.906 1.00 91.88 88 SER A C 1
ATOM 736 O O . SER A 1 88 ? -15.931 3.699 4.767 1.00 91.88 88 SER A O 1
ATOM 738 N N . PRO A 1 89 ? -16.257 5.594 5.963 1.00 91.56 89 PRO A N 1
ATOM 739 C CA . PRO A 1 89 ? -15.323 5.250 7.036 1.00 91.56 89 PRO A CA 1
ATOM 740 C C . PRO A 1 89 ? -15.586 3.889 7.683 1.00 91.56 89 PRO A C 1
ATOM 742 O O . PRO A 1 89 ? -14.636 3.184 8.009 1.00 91.56 89 PRO A O 1
ATOM 745 N N . GLU A 1 90 ? -16.851 3.497 7.825 1.00 90.56 90 GLU A N 1
ATOM 746 C CA . GLU A 1 90 ? -17.281 2.239 8.443 1.00 90.56 90 GLU A CA 1
ATOM 747 C C . GLU A 1 90 ? -16.832 1.033 7.611 1.00 90.56 90 GLU A C 1
ATOM 749 O O . GLU A 1 90 ? -16.269 0.072 8.135 1.00 90.56 90 GLU A O 1
ATOM 754 N N . PHE A 1 91 ? -17.015 1.100 6.291 1.00 88.56 91 PHE A N 1
ATOM 755 C CA . PHE A 1 91 ? -16.597 0.029 5.388 1.00 88.56 91 PHE A CA 1
ATOM 756 C C . PHE A 1 91 ? -15.075 -0.103 5.333 1.00 88.56 91 PHE A C 1
ATOM 758 O O . PHE A 1 91 ? -14.540 -1.210 5.385 1.00 88.56 91 PHE A O 1
ATOM 765 N N . VAL A 1 92 ? -14.365 1.029 5.279 1.00 92.25 92 VAL A N 1
ATOM 766 C CA . VAL A 1 92 ? -12.899 1.043 5.346 1.00 92.25 92 VAL A CA 1
ATOM 767 C C . VAL A 1 92 ? -12.416 0.500 6.687 1.00 92.25 92 VAL A C 1
ATOM 769 O O . VAL A 1 92 ? -11.453 -0.260 6.713 1.00 92.25 92 VAL A O 1
ATOM 772 N N . PHE A 1 93 ? -13.082 0.842 7.790 1.00 91.38 93 PHE A N 1
ATOM 773 C CA . PHE A 1 93 ? -12.762 0.321 9.114 1.00 91.38 93 PHE A CA 1
ATOM 774 C C . PHE A 1 93 ? -12.869 -1.200 9.165 1.00 91.38 93 PHE A C 1
ATOM 776 O O . PHE A 1 93 ? -11.900 -1.858 9.537 1.00 91.38 93 PHE A O 1
ATOM 783 N N . GLU A 1 94 ? -13.996 -1.762 8.730 1.00 87.62 94 GLU A N 1
ATOM 784 C CA . GLU A 1 94 ? -14.196 -3.212 8.713 1.00 87.62 94 GLU A CA 1
ATOM 785 C C . GLU A 1 94 ? -13.211 -3.918 7.779 1.00 87.62 94 GLU A C 1
ATOM 787 O O . GLU A 1 94 ? -12.639 -4.948 8.146 1.00 87.62 94 GLU A O 1
ATOM 792 N N . TYR A 1 95 ? -12.954 -3.350 6.597 1.00 88.25 95 TYR A N 1
ATOM 793 C CA . TYR A 1 95 ? -11.960 -3.889 5.675 1.00 88.25 95 TYR A CA 1
ATOM 794 C C . TYR A 1 95 ? -10.565 -3.894 6.307 1.00 88.25 95 TYR A C 1
ATOM 796 O O . TYR A 1 95 ? -9.914 -4.937 6.332 1.00 88.25 95 TYR A O 1
ATOM 804 N N . VAL A 1 96 ? -10.105 -2.750 6.828 1.00 88.44 96 VAL A N 1
ATOM 805 C CA . VAL A 1 96 ? -8.763 -2.621 7.409 1.00 88.44 96 VAL A CA 1
ATOM 806 C C . VAL A 1 96 ? -8.637 -3.568 8.587 1.00 88.44 96 VAL A C 1
ATOM 808 O O . VAL A 1 96 ? -7.703 -4.355 8.595 1.00 88.44 96 VAL A O 1
ATOM 811 N N . LYS A 1 97 ? -9.614 -3.576 9.501 1.00 85.94 97 LYS A N 1
ATOM 812 C CA . LYS A 1 97 ? -9.657 -4.482 10.649 1.00 85.94 97 LYS A CA 1
ATOM 813 C C . LYS A 1 97 ? -9.479 -5.937 10.223 1.00 85.94 97 LYS A C 1
ATOM 815 O O . LYS A 1 97 ? -8.619 -6.606 10.779 1.00 85.94 97 LYS A O 1
ATOM 820 N N . ARG A 1 98 ? -10.229 -6.415 9.221 1.00 82.62 98 ARG A N 1
ATOM 821 C CA . ARG A 1 98 ? -10.100 -7.787 8.688 1.00 82.62 98 ARG A CA 1
ATOM 822 C C . ARG A 1 98 ? -8.756 -8.024 8.006 1.00 82.62 98 ARG A C 1
ATOM 824 O O . ARG A 1 98 ? -8.112 -9.030 8.267 1.00 82.62 98 ARG A O 1
ATOM 831 N N . LYS A 1 99 ? -8.308 -7.097 7.156 1.00 79.44 99 LYS A N 1
ATOM 832 C CA . LYS A 1 99 ? -7.016 -7.178 6.455 1.00 79.44 99 LYS A CA 1
ATOM 833 C C . LYS A 1 99 ? -5.832 -7.095 7.417 1.00 79.44 99 LYS A C 1
ATOM 835 O O . LYS A 1 99 ? -4.746 -7.510 7.053 1.00 79.44 99 LYS A O 1
ATOM 840 N N . THR A 1 100 ? -6.035 -6.570 8.621 1.00 76.50 100 THR A N 1
ATOM 841 C CA . THR A 1 100 ? -5.070 -6.536 9.722 1.00 76.50 100 THR A CA 1
ATOM 842 C C . THR A 1 100 ? -5.410 -7.527 10.840 1.00 76.50 100 THR A C 1
ATOM 844 O O . THR A 1 100 ? -4.887 -7.394 11.945 1.00 76.50 100 THR A O 1
ATOM 847 N N . PHE A 1 101 ? -6.270 -8.522 10.595 1.00 70.69 101 PHE A N 1
ATOM 848 C CA . PHE A 1 101 ? -6.581 -9.590 11.549 1.00 70.69 101 PHE A CA 1
ATOM 849 C C . PHE A 1 101 ? -6.355 -10.963 10.901 1.00 70.69 101 PHE A C 1
ATOM 851 O O . PHE A 1 101 ? -6.884 -11.243 9.831 1.00 70.69 101 PHE A O 1
ATOM 858 N N . HIS A 1 102 ? -5.486 -11.796 11.487 1.00 60.97 102 HIS A N 1
ATOM 859 C CA . HIS A 1 102 ? -5.120 -13.101 10.929 1.00 60.97 102 HIS A CA 1
ATOM 860 C C . HIS A 1 102 ? -5.514 -14.152 11.955 1.00 60.97 102 HIS A C 1
ATOM 862 O O . HIS A 1 102 ? -4.837 -14.369 12.957 1.00 60.97 102 HIS A O 1
ATOM 868 N N . GLU A 1 103 ? -6.653 -14.783 11.708 1.00 49.41 103 GLU A N 1
ATOM 869 C CA . GLU A 1 103 ? -7.275 -15.720 12.644 1.00 49.41 103 GLU A CA 1
ATOM 870 C C . GLU A 1 103 ? -6.388 -16.958 12.885 1.00 49.41 103 GLU A C 1
ATOM 872 O O . GLU A 1 103 ? -6.298 -17.462 13.999 1.00 49.41 103 GLU A O 1
ATOM 877 N N . ALA A 1 104 ? -5.631 -17.375 11.863 1.00 50.62 104 ALA A N 1
ATOM 878 C CA . ALA A 1 104 ? -4.772 -18.559 11.895 1.00 50.62 104 ALA A CA 1
ATOM 879 C C . ALA A 1 104 ? -3.554 -18.473 12.841 1.00 50.62 104 ALA A C 1
ATOM 881 O O . ALA A 1 104 ? -2.998 -19.510 13.190 1.00 50.62 104 ALA A O 1
ATOM 882 N N . SER A 1 105 ? -3.114 -17.276 13.246 1.00 50.53 105 SER A N 1
ATOM 883 C CA . SER A 1 105 ? -1.909 -17.100 14.076 1.00 50.53 105 SER A CA 1
ATOM 884 C C . SER A 1 105 ? -2.190 -16.726 15.531 1.00 50.53 105 SER A C 1
ATOM 886 O O . SER A 1 105 ? -1.242 -16.634 16.305 1.00 50.53 105 SER A O 1
ATOM 888 N N . GLY A 1 106 ? -3.447 -16.459 15.917 1.00 46.34 106 GLY A N 1
ATOM 889 C CA . GLY A 1 106 ? -3.813 -16.032 17.282 1.00 46.34 106 GLY A CA 1
ATOM 890 C C . GLY A 1 106 ? -3.139 -14.733 17.765 1.00 46.34 106 GLY A C 1
ATOM 891 O O . GLY A 1 106 ? -3.311 -14.328 18.911 1.00 46.34 106 GLY A O 1
ATOM 892 N N . LEU A 1 107 ? -2.370 -14.078 16.896 1.00 43.56 107 LEU A N 1
ATOM 893 C CA . LEU A 1 107 ? -1.590 -12.878 17.151 1.00 43.56 107 LEU A CA 1
ATOM 894 C C . LEU A 1 107 ? -2.089 -11.778 16.222 1.00 43.56 107 LEU A C 1
ATOM 896 O O . LEU A 1 107 ? -2.197 -11.973 15.008 1.00 43.56 107 LEU A O 1
ATOM 900 N N . ALA A 1 108 ? -2.374 -10.616 16.805 1.00 45.44 108 ALA A N 1
ATOM 901 C CA . ALA A 1 108 ? -2.550 -9.391 16.045 1.00 45.44 108 ALA A CA 1
ATOM 902 C C . ALA A 1 108 ? -1.243 -9.059 15.295 1.00 45.44 108 ALA A C 1
ATOM 904 O O . ALA A 1 108 ? -0.158 -9.387 15.773 1.00 45.44 108 ALA A O 1
ATOM 905 N N . TYR A 1 109 ? -1.382 -8.469 14.105 1.00 57.97 109 TYR A N 1
ATOM 906 C CA . TYR A 1 109 ? -0.360 -8.286 13.062 1.00 57.97 109 TYR A CA 1
ATOM 907 C C . TYR A 1 109 ? 1.000 -7.760 13.533 1.00 57.97 109 TYR A C 1
ATOM 909 O O . TYR A 1 109 ? 1.095 -7.184 14.615 1.00 57.97 109 TYR A O 1
ATOM 917 N N . ASP A 1 110 ? 2.006 -7.899 12.643 1.00 63.34 110 ASP A N 1
ATOM 918 C CA . ASP A 1 110 ? 3.295 -7.180 12.657 1.00 63.34 110 ASP A CA 1
ATOM 919 C C . ASP A 1 110 ? 3.137 -5.875 13.456 1.00 63.34 110 ASP A C 1
ATOM 921 O O . ASP A 1 110 ? 2.446 -4.965 12.976 1.00 63.34 110 ASP A O 1
ATOM 925 N N . PRO A 1 111 ? 3.676 -5.804 14.690 1.00 64.94 111 PRO A N 1
ATOM 926 C CA . PRO A 1 111 ? 3.406 -4.707 15.615 1.00 64.94 111 PRO A CA 1
ATOM 927 C C . PRO A 1 111 ? 3.813 -3.350 15.034 1.00 64.94 111 PRO A C 1
ATOM 929 O O . PRO A 1 111 ? 3.324 -2.314 15.481 1.00 64.94 111 PRO A O 1
ATOM 932 N N . ASP A 1 112 ? 4.627 -3.346 13.978 1.00 77.88 112 ASP A N 1
ATOM 933 C CA . ASP A 1 112 ? 4.996 -2.143 13.253 1.00 77.88 112 ASP A CA 1
ATOM 934 C C . ASP A 1 112 ? 3.893 -1.612 12.326 1.00 77.88 112 ASP A C 1
ATOM 936 O O . ASP A 1 112 ? 4.048 -0.517 11.792 1.00 77.88 112 ASP A O 1
ATOM 940 N N . CYS A 1 113 ? 2.799 -2.333 12.073 1.00 85.62 113 CYS A N 1
ATOM 941 C CA . CYS A 1 113 ? 1.775 -1.938 11.095 1.00 85.62 113 CYS A CA 1
ATOM 942 C C . CYS A 1 113 ? 0.557 -1.236 11.704 1.00 85.62 113 CYS A C 1
ATOM 944 O O . CYS A 1 113 ? -0.140 -0.518 10.984 1.00 85.62 113 CYS A O 1
ATOM 946 N N . ILE A 1 114 ? 0.303 -1.416 13.005 1.00 88.38 114 ILE A N 1
ATOM 947 C CA . ILE A 1 114 ? -0.867 -0.864 13.697 1.00 88.38 114 ILE A CA 1
ATOM 948 C C . ILE A 1 114 ? -0.419 -0.040 14.898 1.00 88.38 114 ILE A C 1
ATOM 950 O O . ILE A 1 114 ? 0.283 -0.518 15.781 1.00 88.38 114 ILE A O 1
ATOM 954 N N . ASN A 1 115 ? -0.900 1.194 14.968 1.00 90.44 115 ASN A N 1
ATOM 955 C CA . ASN A 1 115 ? -0.883 1.988 16.182 1.00 90.44 115 ASN A CA 1
ATOM 956 C C . ASN A 1 115 ? -2.306 2.012 16.745 1.00 90.44 115 ASN A C 1
ATOM 958 O O . ASN A 1 115 ? -3.176 2.681 16.191 1.00 90.44 115 ASN A O 1
ATOM 962 N N . TYR A 1 116 ? -2.545 1.268 17.826 1.00 87.12 116 TYR A N 1
ATOM 963 C CA . TYR A 1 116 ? -3.877 1.125 18.419 1.00 87.12 116 TYR A CA 1
ATOM 964 C C . TYR A 1 116 ? -4.404 2.419 19.046 1.00 87.12 116 TYR A C 1
ATOM 966 O O . TYR A 1 116 ? -5.612 2.654 19.016 1.00 87.12 116 TYR A O 1
ATOM 974 N N . GLY A 1 117 ? -3.514 3.261 19.582 1.00 85.50 117 GLY A N 1
ATOM 975 C CA . GLY A 1 117 ? -3.887 4.469 20.323 1.00 85.50 117 GLY A CA 1
ATOM 976 C C . GLY A 1 117 ? -4.517 4.200 21.697 1.00 85.50 117 GLY A C 1
ATOM 977 O O . GLY A 1 117 ? -5.072 5.120 22.286 1.00 85.50 117 GLY A O 1
ATOM 978 N N . ASN A 1 118 ? -4.458 2.960 22.191 1.00 83.62 118 ASN A N 1
ATOM 979 C CA . ASN A 1 118 ? -4.950 2.543 23.505 1.00 83.62 118 ASN A CA 1
ATOM 980 C C . ASN A 1 118 ? -4.074 1.421 24.089 1.00 83.62 118 ASN A C 1
ATOM 982 O O . ASN A 1 118 ? -3.372 0.724 23.352 1.00 83.62 118 ASN A O 1
ATOM 986 N N . GLU A 1 119 ? -4.124 1.264 25.412 1.00 84.44 119 GLU A N 1
ATOM 987 C CA . GLU A 1 119 ? -3.341 0.266 26.157 1.00 84.44 119 GLU A CA 1
ATOM 988 C C . GLU A 1 119 ? -3.840 -1.166 25.931 1.00 84.44 119 GLU A C 1
ATOM 990 O O . GLU A 1 119 ? -3.048 -2.106 25.889 1.00 84.44 119 GLU A O 1
ATOM 995 N N . GLU A 1 120 ? -5.146 -1.319 25.713 1.00 84.38 120 GLU A N 1
ATOM 996 C CA . GLU A 1 120 ? -5.834 -2.602 25.525 1.00 84.38 120 GLU A CA 1
ATOM 997 C C . GLU A 1 120 ? -5.516 -3.264 24.172 1.00 84.38 120 GLU A C 1
ATOM 999 O O . GLU A 1 120 ? -5.869 -4.420 23.944 1.00 84.38 120 GLU A O 1
ATOM 1004 N N . LYS A 1 121 ? -4.836 -2.544 23.268 1.00 83.62 121 LYS A N 1
ATOM 1005 C CA . LYS A 1 121 ? -4.508 -2.962 21.895 1.00 83.62 121 LYS A CA 1
ATOM 1006 C C . LYS A 1 121 ? -5.739 -3.396 21.095 1.00 83.62 121 LYS A C 1
ATOM 1008 O O . LYS A 1 121 ? -5.696 -4.339 20.306 1.00 83.62 121 LYS A O 1
ATOM 1013 N N . ILE A 1 122 ? -6.837 -2.670 21.275 1.00 83.69 122 ILE A N 1
ATOM 1014 C CA . ILE A 1 122 ? -8.084 -2.882 20.542 1.00 83.69 122 ILE A CA 1
ATOM 1015 C C . ILE A 1 122 ? -8.098 -1.975 19.314 1.00 83.69 122 ILE A C 1
ATOM 1017 O O . ILE A 1 122 ? -7.796 -0.782 19.399 1.00 83.69 122 ILE A O 1
ATOM 1021 N N . PHE A 1 123 ? -8.453 -2.529 18.154 1.00 86.00 123 PHE A N 1
ATOM 1022 C CA . PHE A 1 123 ? -8.616 -1.736 16.938 1.00 86.00 123 PHE A CA 1
ATOM 1023 C C . PHE A 1 123 ? -9.898 -0.899 17.027 1.00 86.00 123 PHE A C 1
ATOM 1025 O O . PHE A 1 123 ? -11.003 -1.437 17.096 1.00 86.00 123 PHE A O 1
ATOM 1032 N N . THR A 1 124 ? -9.745 0.423 17.038 1.00 88.50 124 THR A N 1
ATOM 1033 C CA . THR A 1 124 ? -10.826 1.405 17.207 1.00 88.50 124 THR A CA 1
ATOM 1034 C C . THR A 1 124 ? -10.715 2.507 16.154 1.00 88.50 124 THR A C 1
ATOM 1036 O O . THR A 1 124 ? -9.758 2.558 15.385 1.00 88.50 124 THR A O 1
ATOM 1039 N N . ASN A 1 125 ? -11.664 3.443 16.135 1.00 84.44 125 ASN A N 1
ATOM 1040 C CA . ASN A 1 125 ? -11.622 4.602 15.234 1.00 84.44 125 ASN A CA 1
ATOM 1041 C C . ASN A 1 125 ? -10.412 5.530 15.468 1.00 84.44 125 ASN A C 1
ATOM 1043 O O . ASN A 1 125 ? -10.102 6.359 14.614 1.00 84.44 125 ASN A O 1
ATOM 1047 N N . LEU A 1 126 ? -9.728 5.404 16.611 1.00 88.38 126 LEU A N 1
ATOM 1048 C CA . LEU A 1 126 ? -8.491 6.133 16.908 1.00 88.38 126 LEU A CA 1
ATOM 1049 C C . LEU A 1 126 ? -7.243 5.423 16.369 1.00 88.38 126 LEU A C 1
ATOM 1051 O O . LEU A 1 126 ? -6.173 6.033 16.293 1.00 88.38 126 LEU A O 1
ATOM 1055 N N . SER A 1 127 ? -7.372 4.150 15.993 1.00 90.69 127 SER A N 1
ATOM 1056 C CA . SER A 1 127 ? -6.260 3.358 15.498 1.00 90.69 127 SER A CA 1
ATOM 1057 C C . SER A 1 127 ? -5.785 3.864 14.137 1.00 90.69 127 SER A C 1
ATOM 1059 O O . SER A 1 127 ? -6.556 4.331 13.293 1.00 90.69 127 SER A O 1
ATOM 1061 N N . LYS A 1 128 ? -4.475 3.775 13.924 1.00 93.31 128 LYS A N 1
ATOM 1062 C CA . LYS A 1 128 ? -3.816 4.139 12.671 1.00 93.31 128 LYS A CA 1
ATOM 1063 C C . LYS A 1 128 ? -3.092 2.936 12.104 1.00 93.31 128 LYS A C 1
ATOM 1065 O O . LYS A 1 128 ? -2.555 2.121 12.849 1.00 93.31 128 LYS A O 1
ATOM 1070 N N . VAL A 1 129 ? -3.024 2.875 10.782 1.00 92.12 129 VAL A N 1
ATOM 1071 C CA . VAL A 1 129 ? -2.325 1.819 10.052 1.00 92.12 129 VAL A CA 1
ATOM 1072 C C . VAL A 1 129 ? -1.283 2.396 9.106 1.00 92.12 129 VAL A C 1
ATOM 1074 O O . VAL A 1 129 ? -1.438 3.509 8.592 1.00 92.12 129 VAL A O 1
ATOM 1077 N N . LYS A 1 130 ? -0.219 1.627 8.885 1.00 92.06 130 LYS A N 1
ATOM 1078 C CA . LYS A 1 130 ? 0.756 1.808 7.804 1.00 92.06 130 LYS A CA 1
ATOM 1079 C C . LYS A 1 130 ? 1.108 0.443 7.205 1.00 92.06 130 LYS A C 1
ATOM 1081 O O . LYS A 1 130 ? 0.621 -0.583 7.663 1.00 92.06 130 LYS A O 1
ATOM 1086 N N . LYS A 1 131 ? 1.936 0.441 6.161 1.00 89.56 131 LYS A N 1
ATOM 1087 C CA . LYS A 1 131 ? 2.233 -0.710 5.292 1.00 89.56 131 LYS A CA 1
ATOM 1088 C C . LYS A 1 131 ? 0.991 -1.316 4.614 1.00 89.56 131 LYS A C 1
ATOM 1090 O O . LYS A 1 131 ? 0.995 -2.466 4.191 1.00 89.56 131 LYS A O 1
ATOM 1095 N N . ILE A 1 132 ? -0.066 -0.517 4.476 1.00 88.75 132 ILE A N 1
ATOM 1096 C CA . ILE A 1 132 ? -1.261 -0.823 3.688 1.00 88.75 132 ILE A CA 1
ATOM 1097 C C . ILE A 1 132 ? -1.602 0.447 2.921 1.00 88.75 132 ILE A C 1
ATOM 1099 O O . ILE A 1 132 ? -1.867 1.491 3.524 1.00 88.75 132 ILE A O 1
ATOM 1103 N N . SER A 1 133 ? -1.541 0.389 1.593 1.00 91.81 133 SER A N 1
ATOM 1104 C CA . SER A 1 133 ? -1.847 1.549 0.761 1.00 91.81 133 SER A CA 1
ATOM 1105 C C . SER A 1 133 ? -3.356 1.762 0.647 1.00 91.81 133 SER A C 1
ATOM 1107 O O . SER A 1 133 ? -4.105 0.811 0.440 1.00 91.81 133 SER A O 1
ATOM 1109 N N . SER A 1 134 ? -3.795 3.018 0.693 1.00 93.75 134 SER A N 1
ATOM 1110 C CA . SER A 1 134 ? -5.171 3.417 0.392 1.00 93.75 134 SER A CA 1
ATOM 1111 C C . SER A 1 134 ? -5.583 2.954 -1.013 1.00 93.75 134 SER A C 1
ATOM 1113 O O . SER A 1 134 ? -6.721 2.552 -1.216 1.00 93.75 134 SER A O 1
ATOM 1115 N N . PHE A 1 135 ? -4.644 2.927 -1.968 1.00 92.50 135 PHE A N 1
ATOM 1116 C CA . PHE A 1 135 ? -4.892 2.436 -3.328 1.00 92.50 135 PHE A CA 1
ATOM 1117 C C . PHE A 1 135 ? -5.189 0.928 -3.356 1.00 92.50 135 PHE A C 1
ATOM 1119 O O . PHE A 1 135 ? -6.121 0.505 -4.033 1.00 92.50 135 PHE A O 1
ATOM 1126 N N . GLN A 1 136 ? -4.466 0.132 -2.559 1.00 90.06 136 GLN A N 1
ATOM 1127 C CA . GLN A 1 136 ? -4.750 -1.300 -2.405 1.00 90.06 136 GLN A CA 1
ATOM 1128 C C . GLN A 1 136 ? -6.134 -1.525 -1.790 1.00 90.06 136 GLN A C 1
ATOM 1130 O O . GLN A 1 136 ? -6.890 -2.368 -2.261 1.00 90.06 136 GLN A O 1
ATOM 1135 N N . ILE A 1 137 ? -6.473 -0.753 -0.752 1.00 91.00 137 ILE A N 1
ATOM 1136 C CA . ILE A 1 137 ? -7.785 -0.829 -0.097 1.00 91.00 137 ILE A CA 1
ATOM 1137 C C . ILE A 1 137 ? -8.887 -0.554 -1.125 1.00 91.00 137 ILE A C 1
ATOM 1139 O O . ILE A 1 137 ? -9.822 -1.338 -1.245 1.00 91.00 137 ILE A O 1
ATOM 1143 N N . MET A 1 138 ? -8.750 0.515 -1.913 1.00 91.62 138 MET A N 1
ATOM 1144 C CA . MET A 1 138 ? -9.705 0.860 -2.967 1.00 91.62 138 MET A CA 1
ATOM 1145 C C . MET A 1 138 ? -9.898 -0.282 -3.972 1.00 91.62 138 MET A C 1
ATOM 1147 O O . MET A 1 138 ? -11.038 -0.651 -4.256 1.00 91.62 138 MET A O 1
ATOM 1151 N N . LYS A 1 139 ? -8.805 -0.868 -4.478 1.00 90.44 139 LYS A N 1
ATOM 1152 C CA . LYS A 1 139 ? -8.865 -2.005 -5.404 1.00 90.44 139 LYS A CA 1
ATOM 1153 C C . LYS A 1 139 ? -9.631 -3.179 -4.791 1.00 90.44 139 LYS A C 1
ATOM 1155 O O . LYS A 1 139 ? -10.567 -3.686 -5.408 1.00 90.44 139 LYS A O 1
ATOM 1160 N N . ASP A 1 140 ? -9.259 -3.606 -3.587 1.00 89.06 140 ASP A N 1
ATOM 1161 C CA . ASP A 1 140 ? -9.866 -4.776 -2.948 1.00 89.06 140 ASP A CA 1
ATOM 1162 C C . ASP A 1 140 ? -11.368 -4.553 -2.684 1.00 89.06 140 ASP A C 1
ATOM 1164 O O . ASP A 1 140 ? -12.174 -5.463 -2.886 1.00 89.06 140 ASP A O 1
ATOM 1168 N N . ILE A 1 141 ? -11.766 -3.333 -2.299 1.00 88.06 141 ILE A N 1
ATOM 1169 C CA . ILE A 1 141 ? -13.177 -2.948 -2.134 1.00 88.06 141 ILE A CA 1
ATOM 1170 C C . ILE A 1 141 ? -13.932 -3.051 -3.466 1.00 88.06 141 ILE A C 1
ATOM 1172 O O . ILE A 1 141 ? -15.019 -3.631 -3.518 1.00 88.06 141 ILE A O 1
ATOM 1176 N N . GLN A 1 142 ? -13.367 -2.518 -4.550 1.00 88.12 142 GLN A N 1
ATOM 1177 C CA . GLN A 1 142 ? -13.990 -2.565 -5.874 1.00 88.12 142 GLN A CA 1
ATOM 1178 C C . GLN A 1 142 ? -14.127 -3.999 -6.392 1.00 88.12 142 GLN A C 1
ATOM 1180 O O . GLN A 1 142 ? -15.176 -4.356 -6.926 1.00 88.12 142 GLN A O 1
ATOM 1185 N N . LEU A 1 143 ? -13.102 -4.835 -6.206 1.00 87.50 143 LEU A N 1
ATOM 1186 C CA . LEU A 1 143 ? -13.164 -6.253 -6.557 1.00 87.50 143 LEU A CA 1
ATOM 1187 C C . LEU A 1 143 ? -14.248 -6.970 -5.756 1.00 87.50 143 LEU A C 1
ATOM 1189 O O . LEU A 1 143 ? -15.068 -7.667 -6.348 1.00 87.50 143 LEU A O 1
ATOM 1193 N N . LYS A 1 144 ? -14.313 -6.746 -4.438 1.00 85.69 144 LYS A N 1
ATOM 1194 C CA . LYS A 1 144 ? -15.356 -7.330 -3.590 1.00 85.69 144 LYS A CA 1
ATOM 1195 C C . LYS A 1 144 ? -16.757 -6.968 -4.088 1.00 85.69 144 LYS A C 1
ATOM 1197 O O . LYS A 1 144 ? -17.580 -7.858 -4.244 1.00 85.69 144 LYS A O 1
ATOM 1202 N N . ARG A 1 145 ? -17.008 -5.692 -4.397 1.00 85.25 145 ARG A N 1
ATOM 1203 C CA . ARG A 1 145 ? -18.299 -5.237 -4.944 1.00 85.25 145 ARG A CA 1
ATOM 1204 C C . ARG A 1 145 ? -18.639 -5.905 -6.273 1.00 85.25 145 ARG A C 1
ATOM 1206 O O . ARG A 1 145 ? -19.779 -6.300 -6.473 1.00 85.25 145 ARG A O 1
ATOM 1213 N N . ARG A 1 146 ? -17.659 -6.054 -7.171 1.00 86.81 146 ARG A N 1
ATOM 1214 C CA . ARG A 1 146 ? -17.858 -6.764 -8.445 1.00 86.81 146 ARG A CA 1
ATOM 1215 C C . ARG A 1 146 ? -18.250 -8.222 -8.217 1.00 86.81 146 ARG A C 1
ATOM 1217 O O . ARG A 1 146 ? -19.195 -8.682 -8.842 1.00 86.81 146 ARG A O 1
ATOM 1224 N N . PHE A 1 147 ? -17.564 -8.926 -7.318 1.00 87.62 147 PHE A N 1
ATOM 1225 C CA . PHE A 1 147 ? -17.904 -10.311 -6.985 1.00 87.62 147 PHE A CA 1
ATOM 1226 C C . PHE A 1 147 ? -19.272 -10.435 -6.315 1.00 87.62 147 PHE 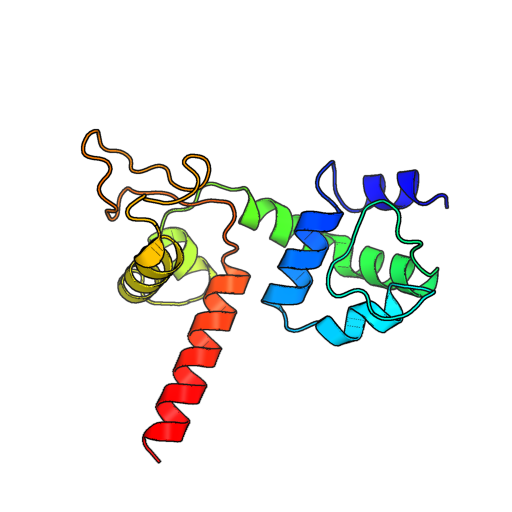A C 1
ATOM 1228 O O . PHE A 1 147 ? -20.054 -11.292 -6.708 1.00 87.62 147 PHE A O 1
ATOM 1235 N N . ASP A 1 148 ? -19.577 -9.567 -5.349 1.00 86.38 148 ASP A N 1
ATOM 1236 C CA . ASP A 1 148 ? -20.869 -9.574 -4.664 1.00 86.38 148 ASP A CA 1
ATOM 1237 C C . ASP A 1 148 ? -22.012 -9.306 -5.670 1.00 86.38 148 ASP A C 1
ATOM 1239 O O . ASP A 1 148 ? -23.056 -9.940 -5.580 1.00 86.38 148 ASP A O 1
ATOM 1243 N N . ASN A 1 149 ? -21.813 -8.446 -6.676 1.00 85.75 149 ASN A N 1
ATOM 1244 C CA . ASN A 1 149 ? -22.804 -8.233 -7.739 1.00 85.75 149 ASN A CA 1
ATOM 1245 C C . ASN A 1 149 ? -22.986 -9.469 -8.636 1.00 85.75 149 ASN A C 1
ATOM 1247 O O . ASN A 1 149 ? -24.117 -9.850 -8.900 1.00 85.75 149 ASN A O 1
ATOM 1251 N N . LEU A 1 150 ? -21.896 -10.124 -9.052 1.00 84.31 150 LEU A N 1
ATOM 1252 C CA . LEU A 1 150 ? -21.948 -11.317 -9.912 1.00 84.31 150 LEU A CA 1
ATOM 1253 C C . LEU A 1 150 ? -22.621 -12.531 -9.253 1.00 84.31 150 LEU A C 1
ATOM 1255 O O . LEU A 1 150 ? -23.069 -13.427 -9.955 1.00 84.31 150 LEU A O 1
ATOM 1259 N N . LEU A 1 151 ? -22.641 -12.602 -7.919 1.00 79.12 151 LEU A N 1
ATOM 1260 C CA . LEU A 1 151 ? -23.278 -13.694 -7.172 1.00 79.12 151 LEU A CA 1
ATOM 1261 C C . LEU A 1 151 ? -24.765 -13.444 -6.877 1.00 79.12 151 LEU A C 1
ATOM 1263 O O . LEU A 1 151 ? -25.446 -14.358 -6.416 1.00 79.12 151 LEU A O 1
ATOM 1267 N N . ASN A 1 152 ? -25.243 -12.214 -7.082 1.00 69.88 152 ASN A N 1
ATOM 1268 C CA . ASN A 1 152 ? -26.632 -11.813 -6.850 1.00 69.88 152 ASN A CA 1
ATOM 1269 C C . ASN A 1 152 ? -27.431 -11.638 -8.160 1.00 69.88 152 ASN A C 1
ATOM 1271 O O . ASN A 1 152 ? -28.591 -11.226 -8.103 1.00 69.88 152 ASN A O 1
ATOM 1275 N N . GLU A 1 153 ? -26.816 -11.941 -9.308 1.00 54.12 153 GLU A N 1
ATOM 1276 C CA . GLU A 1 153 ? -27.446 -12.107 -10.630 1.00 54.12 153 GLU A CA 1
ATOM 1277 C C . GLU A 1 153 ? -27.710 -13.594 -10.916 1.00 54.12 153 GLU A C 1
ATOM 1279 O O . GLU A 1 153 ? -28.779 -13.892 -11.498 1.00 54.12 153 GLU A O 1
#